Protein AF-A0A067Q7S0-F1 (afdb_monomer_lite)

Radius of gyration: 12.5 Å; chains: 1; bounding box: 35×20×20 Å

Structure (mmCIF, N/CA/C/O backbone):
data_AF-A0A067Q7S0-F1
#
_entry.id   AF-A0A067Q7S0-F1
#
loop_
_atom_site.group_PDB
_atom_site.id
_atom_site.type_symbol
_atom_site.label_atom_id
_atom_site.label_alt_id
_atom_site.label_comp_id
_atom_site.label_asym_id
_atom_site.label_entity_id
_atom_site.label_seq_id
_atom_site.pdbx_PDB_ins_code
_atom_site.Cartn_x
_atom_site.Cartn_y
_atom_site.Cartn_z
_atom_site.occupancy
_atom_site.B_iso_or_equiv
_atom_site.auth_seq_id
_atom_site.auth_comp_id
_atom_site.auth_asym_id
_atom_site.auth_atom_id
_atom_site.pdbx_PDB_model_num
ATOM 1 N N . PRO A 1 1 ? -14.481 0.305 -4.296 1.00 76.50 1 PRO A N 1
ATOM 2 C CA . PRO A 1 1 ? -13.853 -1.022 -4.495 1.00 76.50 1 PRO A CA 1
ATOM 3 C C . PRO A 1 1 ? -13.495 -1.136 -5.976 1.00 76.50 1 PRO A C 1
ATOM 5 O O . PRO A 1 1 ? -14.291 -0.647 -6.772 1.00 76.50 1 PRO A O 1
ATOM 8 N N . GLY A 1 2 ? -12.328 -1.673 -6.333 1.00 85.31 2 GLY A N 1
ATOM 9 C CA . GLY A 1 2 ? -11.862 -1.699 -7.733 1.00 85.31 2 GLY A CA 1
ATOM 10 C C . GLY A 1 2 ? -11.084 -0.453 -8.184 1.00 85.31 2 GLY A C 1
ATOM 11 O O . GLY A 1 2 ? -10.798 -0.295 -9.363 1.00 85.31 2 GLY A O 1
ATOM 12 N N . GLU A 1 3 ? -10.758 0.457 -7.263 1.00 90.94 3 GLU A N 1
ATOM 13 C CA . GLU A 1 3 ? -9.921 1.624 -7.563 1.00 90.94 3 GLU A CA 1
ATOM 14 C C . GLU A 1 3 ? -8.446 1.224 -7.503 1.00 90.94 3 GLU A C 1
ATOM 16 O O . GLU A 1 3 ? -8.034 0.581 -6.534 1.00 90.94 3 GLU A O 1
ATOM 21 N N . LEU A 1 4 ? -7.668 1.600 -8.521 1.00 92.25 4 LEU A N 1
ATOM 22 C CA . LEU A 1 4 ? -6.231 1.342 -8.569 1.00 92.25 4 LEU A CA 1
ATOM 23 C C . LEU A 1 4 ? -5.460 2.466 -7.880 1.00 92.25 4 LEU A C 1
ATOM 25 O O . LEU A 1 4 ? -5.625 3.639 -8.210 1.00 92.25 4 LEU A O 1
ATOM 29 N N . VAL A 1 5 ? -4.601 2.097 -6.937 1.00 93.31 5 VAL A N 1
ATOM 30 C CA . VAL A 1 5 ? -3.817 3.026 -6.123 1.00 93.31 5 VAL A CA 1
ATOM 31 C C . VAL A 1 5 ? -2.357 2.601 -6.060 1.00 93.31 5 VAL A C 1
ATOM 33 O O . VAL A 1 5 ? -2.035 1.418 -6.137 1.00 93.31 5 VAL A O 1
ATOM 36 N N . LEU A 1 6 ? -1.472 3.577 -5.874 1.00 93.19 6 LEU A N 1
ATOM 37 C CA . LEU A 1 6 ? -0.068 3.333 -5.561 1.00 93.19 6 LEU A CA 1
ATOM 38 C C . LEU A 1 6 ? 0.143 3.448 -4.048 1.00 93.19 6 LEU A C 1
ATOM 40 O O . LEU A 1 6 ? -0.383 4.366 -3.413 1.00 93.19 6 LEU A O 1
ATOM 44 N N . LYS A 1 7 ? 0.948 2.560 -3.463 1.00 91.50 7 LYS A N 1
ATOM 45 C CA . LYS A 1 7 ? 1.311 2.636 -2.040 1.00 91.50 7 LYS A CA 1
ATOM 46 C C . LYS A 1 7 ? 2.626 3.389 -1.879 1.00 91.50 7 LYS A C 1
ATOM 48 O O . LYS A 1 7 ? 3.613 3.060 -2.528 1.00 91.50 7 LYS A O 1
ATOM 53 N N . GLN A 1 8 ? 2.677 4.361 -0.972 1.00 91.50 8 GLN A N 1
ATOM 54 C CA . GLN A 1 8 ? 3.932 5.036 -0.637 1.00 91.50 8 GLN A CA 1
ATOM 55 C C . GLN A 1 8 ? 4.926 4.061 0.014 1.00 91.50 8 GLN A C 1
ATOM 57 O O . GLN A 1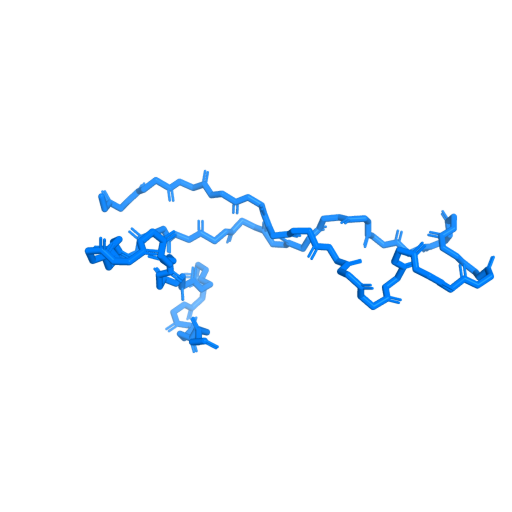 8 ? 4.586 3.347 0.963 1.00 91.50 8 GLN A O 1
ATOM 62 N N . ASN A 1 9 ? 6.168 4.048 -0.474 1.00 90.75 9 ASN A N 1
ATOM 63 C CA . ASN A 1 9 ? 7.240 3.228 0.081 1.00 90.75 9 ASN A CA 1
ATOM 64 C C . ASN A 1 9 ? 7.882 3.910 1.301 1.00 90.75 9 ASN A C 1
ATO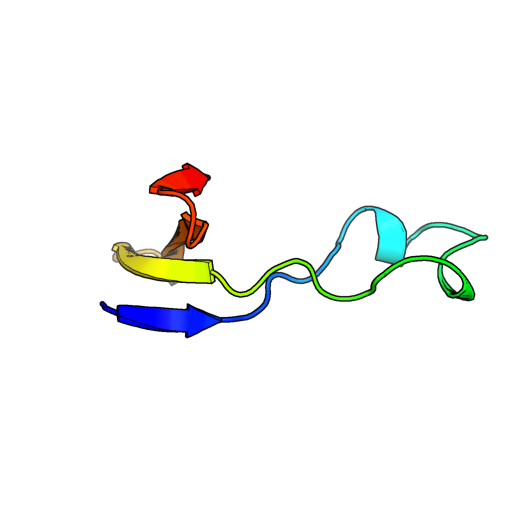M 66 O O . ASN A 1 9 ? 8.911 4.581 1.204 1.00 90.75 9 ASN A O 1
ATOM 70 N N . THR A 1 10 ? 7.267 3.741 2.470 1.00 88.69 10 THR A N 1
ATOM 71 C CA . THR A 1 10 ? 7.701 4.392 3.718 1.00 88.69 10 THR A CA 1
ATOM 72 C C . THR A 1 10 ? 9.060 3.912 4.230 1.00 88.69 10 THR A C 1
ATOM 74 O O . THR A 1 10 ? 9.725 4.654 4.952 1.00 88.69 10 THR A O 1
ATOM 77 N N . GLN A 1 11 ? 9.505 2.708 3.850 1.00 85.62 11 GLN A N 1
ATOM 78 C CA . GLN A 1 11 ? 10.840 2.212 4.209 1.00 85.62 11 GLN A CA 1
ATOM 79 C C . GLN A 1 11 ? 11.929 3.014 3.497 1.00 85.62 11 GLN A C 1
ATOM 81 O O . GLN A 1 11 ? 12.882 3.462 4.125 1.00 85.62 11 GLN A O 1
ATOM 86 N N . VAL A 1 12 ? 11.735 3.245 2.200 1.00 87.31 12 VAL A N 1
ATOM 87 C CA . VAL A 1 12 ? 12.671 3.967 1.332 1.00 87.31 12 VAL A CA 1
ATOM 88 C C . VAL A 1 12 ? 12.663 5.469 1.597 1.00 87.31 12 VAL A C 1
ATOM 90 O O . VAL A 1 12 ? 13.675 6.136 1.398 1.00 87.31 12 VAL A O 1
ATOM 93 N N . GLU A 1 13 ? 11.552 6.023 2.086 1.00 82.56 13 GLU A N 1
ATOM 94 C CA . GLU A 1 13 ? 11.433 7.458 2.353 1.00 82.56 13 GLU A CA 1
ATOM 95 C C . GLU A 1 13 ? 12.524 8.002 3.289 1.00 82.56 13 GLU A C 1
ATOM 97 O O . GLU A 1 13 ? 12.988 9.132 3.092 1.00 82.56 13 GLU A O 1
ATOM 102 N N . LYS A 1 14 ? 12.949 7.186 4.263 1.00 84.62 14 LYS A N 1
ATOM 103 C CA . LYS A 1 14 ? 13.933 7.539 5.298 1.00 84.62 14 LYS A CA 1
ATOM 104 C C . LYS A 1 14 ? 15.348 7.017 5.016 1.00 84.62 14 LYS A C 1
ATOM 106 O O . LYS A 1 14 ? 16.239 7.235 5.832 1.00 84.62 14 LYS A O 1
ATOM 111 N N . SER A 1 15 ? 15.566 6.327 3.898 1.00 86.06 15 SER A N 1
ATOM 112 C CA . SER A 1 15 ? 16.865 5.740 3.546 1.00 86.06 15 SER A CA 1
ATOM 113 C C . SER A 1 15 ? 17.796 6.758 2.878 1.00 86.06 15 SER A C 1
ATOM 115 O O . SER A 1 15 ? 17.346 7.615 2.118 1.00 86.06 15 SER A O 1
ATOM 117 N N . MET A 1 16 ? 19.110 6.632 3.095 1.00 85.00 16 MET A N 1
ATOM 118 C CA . MET A 1 16 ? 20.111 7.471 2.413 1.00 85.00 16 MET A CA 1
ATOM 119 C C . MET A 1 16 ? 20.178 7.178 0.905 1.00 85.00 16 MET A C 1
ATOM 121 O O . MET A 1 16 ? 20.361 8.090 0.103 1.00 85.00 16 MET A O 1
ATOM 125 N N . ASP A 1 17 ? 19.909 5.935 0.505 1.00 88.69 17 ASP A N 1
ATOM 126 C CA . ASP A 1 17 ? 19.903 5.494 -0.894 1.00 88.69 17 ASP A CA 1
ATOM 127 C C . ASP A 1 17 ? 18.567 5.731 -1.613 1.00 88.69 17 ASP A C 1
ATOM 129 O O . ASP A 1 17 ? 18.372 5.258 -2.733 1.00 88.69 17 ASP A O 1
ATOM 133 N N . ARG A 1 18 ? 17.638 6.488 -1.005 1.00 88.62 18 ARG A N 1
ATOM 134 C CA . ARG A 1 18 ? 16.255 6.677 -1.483 1.00 88.62 18 ARG A CA 1
ATOM 135 C C . ARG A 1 18 ? 16.141 6.971 -2.976 1.00 88.62 18 ARG A C 1
ATOM 137 O O . ARG A 1 18 ? 15.209 6.504 -3.620 1.00 88.62 18 ARG A O 1
ATOM 144 N N . LYS A 1 19 ? 17.075 7.753 -3.523 1.00 88.19 19 LYS A N 1
ATOM 145 C CA . LYS A 1 19 ? 17.072 8.172 -4.933 1.00 88.19 19 LYS A CA 1
ATOM 146 C C . LYS A 1 19 ? 17.095 6.989 -5.909 1.00 88.19 19 LYS A C 1
ATOM 148 O O . LYS A 1 19 ? 16.585 7.121 -7.016 1.00 88.19 19 LYS A O 1
ATOM 153 N N . HIS A 1 20 ? 17.678 5.863 -5.508 1.00 90.31 20 HIS A N 1
ATOM 154 C CA . HIS A 1 20 ? 17.813 4.672 -6.346 1.00 90.31 20 HIS A CA 1
ATOM 155 C C . HIS A 1 20 ? 16.655 3.682 -6.182 1.00 90.31 20 HIS A C 1
ATOM 157 O O . HIS A 1 20 ? 16.604 2.681 -6.893 1.00 90.31 20 HIS A O 1
ATOM 163 N N . HIS A 1 21 ? 15.723 3.943 -5.265 1.00 88.88 21 HIS A N 1
ATOM 164 C CA . HIS A 1 21 ? 14.630 3.034 -4.954 1.00 88.88 21 HIS A CA 1
ATOM 165 C C . HIS A 1 21 ? 13.271 3.592 -5.406 1.00 88.88 21 HIS A C 1
ATOM 167 O O . HIS A 1 21 ? 13.067 4.808 -5.431 1.00 88.88 21 HIS A O 1
ATOM 173 N N . PRO A 1 22 ? 12.303 2.716 -5.729 1.00 89.44 22 PRO A N 1
ATOM 174 C CA . PRO A 1 22 ? 10.959 3.141 -6.097 1.00 89.44 22 PRO A CA 1
ATOM 175 C C . PRO A 1 22 ? 10.250 3.812 -4.911 1.00 89.44 22 PRO A C 1
ATOM 177 O O . PRO A 1 22 ? 10.095 3.217 -3.841 1.00 89.44 22 PRO A O 1
ATOM 180 N N . GLN A 1 23 ? 9.798 5.053 -5.119 1.00 89.94 23 GLN A N 1
ATOM 181 C CA . GLN A 1 23 ? 9.096 5.853 -4.105 1.00 89.94 23 GLN A CA 1
ATOM 182 C C . GLN A 1 23 ? 7.646 5.397 -3.879 1.00 89.94 23 GLN A C 1
ATOM 184 O O . GLN A 1 23 ? 7.096 5.563 -2.789 1.00 89.94 23 GLN A O 1
ATOM 189 N N . TYR A 1 24 ? 7.054 4.775 -4.897 1.00 92.44 24 TYR A N 1
ATOM 190 C CA . TYR A 1 24 ? 5.727 4.185 -4.856 1.00 92.44 24 TYR A CA 1
ATOM 191 C C . TYR A 1 24 ? 5.801 2.729 -5.306 1.00 92.44 24 TYR A C 1
ATOM 193 O O . TYR A 1 24 ? 6.487 2.403 -6.274 1.00 92.44 24 TYR A O 1
ATOM 201 N N . LEU A 1 25 ? 5.108 1.861 -4.580 1.00 90.81 25 LEU A N 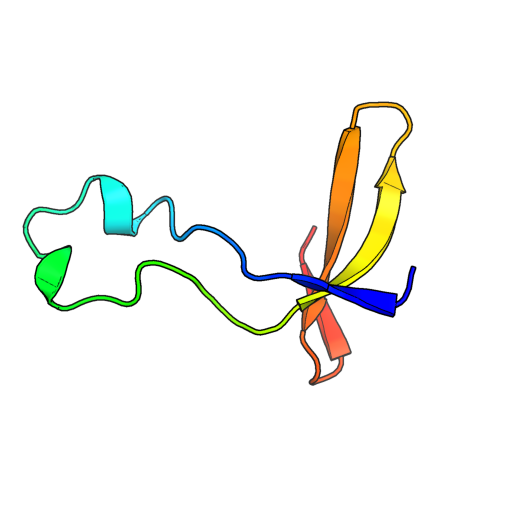1
ATOM 202 C CA . LEU A 1 25 ? 4.993 0.440 -4.869 1.00 90.81 25 LEU A CA 1
ATOM 203 C C . LEU A 1 25 ? 3.671 0.180 -5.573 1.00 90.81 25 LEU A C 1
ATOM 205 O O . LEU A 1 25 ? 2.673 0.769 -5.155 1.00 90.81 25 LEU A O 1
ATOM 209 N N . GLY A 1 26 ? 3.731 -0.721 -6.564 1.00 85.44 26 GLY A N 1
ATOM 210 C CA . GLY A 1 26 ? 2.631 -1.445 -7.211 1.00 85.44 26 GLY A CA 1
ATOM 211 C C . GLY A 1 26 ? 1.478 -0.605 -7.768 1.00 85.44 26 GLY A C 1
ATOM 212 O O . GLY A 1 26 ? 1.190 0.475 -7.281 1.00 85.44 26 GLY A O 1
ATOM 213 N N . PRO A 1 27 ? 0.720 -1.110 -8.744 1.00 89.94 27 PRO A N 1
ATOM 214 C CA . PRO A 1 27 ? -0.707 -0.844 -8.798 1.00 89.94 27 PRO A CA 1
ATOM 215 C C . PRO A 1 27 ? -1.426 -1.831 -7.867 1.00 89.94 27 PRO A C 1
ATOM 217 O O . PRO A 1 27 ? -1.345 -3.045 -8.050 1.00 89.94 27 PRO A O 1
ATOM 220 N N . TYR A 1 28 ? -2.127 -1.311 -6.864 1.00 93.00 28 TYR A N 1
ATOM 221 C CA . TYR A 1 28 ? -2.960 -2.086 -5.948 1.00 93.00 28 TYR A CA 1
ATOM 222 C C . TYR A 1 28 ? -4.435 -1.797 -6.192 1.00 93.00 28 TYR A C 1
ATOM 224 O O . TYR A 1 28 ? -4.810 -0.650 -6.402 1.00 93.00 28 TYR A O 1
ATOM 232 N N . GLU A 1 29 ? -5.289 -2.805 -6.080 1.00 92.38 29 GLU A N 1
ATOM 233 C CA . GLU A 1 29 ? -6.738 -2.635 -6.096 1.00 92.38 29 GLU A CA 1
ATOM 234 C C . GLU A 1 29 ? -7.282 -2.431 -4.676 1.00 92.38 29 GLU A C 1
ATOM 236 O O . GLU A 1 29 ? -6.998 -3.206 -3.759 1.00 92.38 29 GLU A O 1
ATOM 241 N N . VAL A 1 30 ? -8.114 -1.407 -4.481 1.00 92.56 30 VAL A N 1
ATOM 242 C CA . VAL A 1 30 ? -8.833 -1.191 -3.220 1.00 92.56 30 VAL A CA 1
ATOM 243 C C . VAL A 1 30 ? -9.987 -2.189 -3.100 1.00 92.56 30 VAL A C 1
ATOM 245 O O . VAL A 1 30 ? -11.019 -2.030 -3.755 1.00 92.56 30 VAL A O 1
ATOM 248 N N . ILE A 1 31 ? -9.870 -3.152 -2.182 1.00 92.00 31 ILE A N 1
ATOM 249 C CA . ILE A 1 31 ? -10.947 -4.100 -1.855 1.00 92.00 31 ILE A CA 1
ATOM 250 C C . ILE A 1 31 ? -12.015 -3.402 -1.011 1.00 92.00 31 ILE A C 1
ATOM 252 O O . ILE A 1 31 ? -13.211 -3.471 -1.297 1.00 92.00 31 ILE A O 1
ATOM 256 N N . ARG A 1 32 ? -11.599 -2.720 0.063 1.00 91.38 32 ARG A N 1
ATOM 257 C CA . ARG A 1 32 ? -12.523 -2.097 1.020 1.00 91.38 32 ARG A CA 1
ATOM 258 C C . ARG A 1 32 ? -11.868 -0.952 1.779 1.00 91.38 32 ARG A C 1
ATOM 260 O O . ARG A 1 32 ? -10.701 -1.031 2.146 1.00 91.38 32 ARG A O 1
ATOM 267 N N . ARG A 1 33 ? -12.667 0.071 2.088 1.00 92.00 33 ARG A N 1
ATOM 268 C CA . ARG A 1 33 ? -12.332 1.129 3.050 1.00 92.00 33 ARG A CA 1
ATOM 269 C C . ARG A 1 33 ? -12.988 0.805 4.394 1.00 92.00 33 ARG A C 1
ATOM 271 O O . ARG A 1 33 ? -14.181 0.496 4.444 1.00 92.00 33 ARG A O 1
ATOM 278 N N . THR A 1 34 ? -12.221 0.808 5.478 1.00 92.19 34 THR A N 1
ATOM 279 C CA . THR A 1 34 ? -12.754 0.617 6.831 1.00 92.19 34 THR A CA 1
ATOM 280 C C . THR A 1 34 ? -13.390 1.920 7.320 1.00 92.19 34 THR A 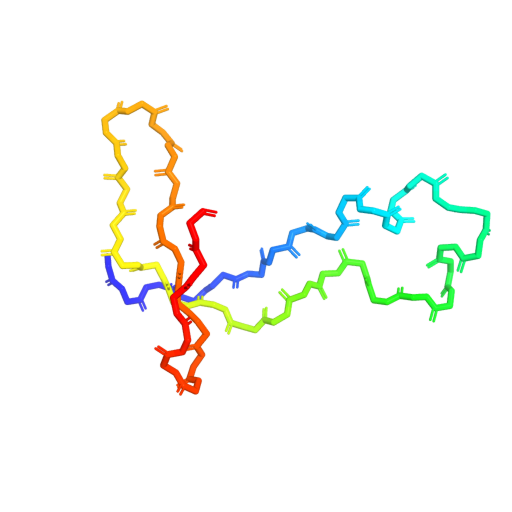C 1
ATOM 282 O O . THR A 1 34 ? -13.044 3.005 6.856 1.00 92.19 34 THR A O 1
ATOM 285 N N . LYS A 1 35 ? -14.314 1.843 8.289 1.00 90.44 35 LYS A N 1
ATOM 286 C CA . LYS A 1 35 ? -14.925 3.049 8.885 1.00 90.44 35 LYS A CA 1
ATOM 287 C C . LYS A 1 35 ? -13.895 3.965 9.568 1.00 90.44 35 LYS A C 1
ATOM 289 O O . LYS A 1 35 ? -14.172 5.141 9.745 1.00 90.44 35 LYS A O 1
ATOM 294 N N . GLY A 1 36 ? -12.720 3.434 9.916 1.00 91.31 36 GLY A N 1
ATOM 295 C CA . GLY A 1 36 ? -11.596 4.183 10.485 1.00 91.31 36 GLY A CA 1
ATOM 296 C C . GLY A 1 36 ? -10.665 4.823 9.450 1.00 91.31 36 GLY A C 1
ATOM 297 O O . GLY A 1 36 ? -9.615 5.324 9.830 1.00 91.31 36 GLY A O 1
ATOM 298 N N . GLY A 1 37 ? -11.003 4.782 8.155 1.00 90.12 37 GLY A N 1
ATOM 299 C CA . GLY A 1 37 ? -10.202 5.396 7.090 1.00 90.12 37 GLY A CA 1
ATOM 300 C C . GLY A 1 37 ? -9.034 4.544 6.589 1.00 90.12 37 GLY A C 1
ATOM 301 O O . GLY A 1 37 ? -8.265 5.003 5.749 1.00 90.12 37 GLY A O 1
ATOM 302 N N . SER A 1 38 ? -8.898 3.302 7.059 1.00 91.31 38 SER A N 1
ATOM 303 C CA . SER A 1 38 ? -7.898 2.363 6.542 1.00 9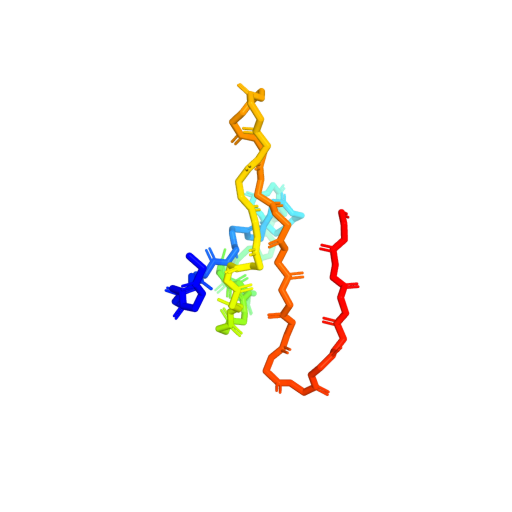1.31 38 SE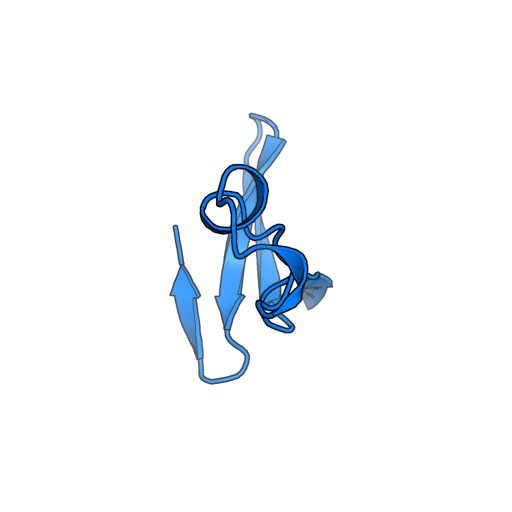R A CA 1
ATOM 304 C C . SER A 1 38 ? -8.363 1.744 5.225 1.00 91.31 38 SER A C 1
ATOM 306 O O . SER A 1 38 ? -9.561 1.571 4.986 1.00 91.31 38 SER A O 1
ATOM 308 N N . TYR A 1 39 ? -7.408 1.354 4.389 1.00 92.12 39 TYR A N 1
ATOM 309 C CA . TYR A 1 39 ? -7.654 0.736 3.092 1.00 92.12 39 TYR A CA 1
ATOM 310 C C . TYR A 1 39 ? -7.127 -0.694 3.115 1.00 92.12 39 TYR A C 1
ATOM 312 O O . TYR A 1 39 ? -6.011 -0.927 3.561 1.00 92.12 39 TYR A O 1
ATOM 320 N N . ILE A 1 40 ? -7.931 -1.635 2.627 1.00 91.62 40 ILE A N 1
ATOM 321 C CA . ILE A 1 40 ? -7.508 -3.015 2.376 1.00 91.62 40 ILE A CA 1
ATOM 322 C C . ILE A 1 40 ? -7.202 -3.118 0.886 1.00 91.62 40 ILE A C 1
ATOM 324 O O . ILE A 1 40 ? -8.083 -2.841 0.062 1.00 91.62 40 ILE A O 1
ATOM 328 N N . LEU A 1 41 ? -5.964 -3.488 0.561 1.00 91.88 41 LEU A N 1
ATOM 329 C CA . LEU A 1 41 ? -5.424 -3.471 -0.794 1.00 91.88 41 LEU A CA 1
ATOM 330 C C . LEU A 1 41 ? -5.080 -4.885 -1.276 1.00 91.88 41 LEU A C 1
ATOM 332 O O . LEU A 1 41 ? -4.699 -5.755 -0.492 1.00 91.88 41 LEU A O 1
ATOM 336 N N . LYS A 1 42 ? -5.191 -5.102 -2.583 1.00 90.06 42 LYS A N 1
ATOM 337 C CA . LYS A 1 42 ? -4.812 -6.344 -3.262 1.00 90.06 42 LYS A CA 1
ATOM 338 C C . LYS A 1 42 ? -3.816 -6.039 -4.365 1.00 90.06 42 LYS A C 1
ATOM 340 O O . LYS A 1 42 ? -4.021 -5.097 -5.125 1.00 90.06 42 LYS A O 1
ATOM 345 N N . GLU A 1 43 ? -2.764 -6.831 -4.483 1.00 90.06 43 GLU A N 1
ATOM 346 C CA . GLU A 1 43 ? -1.945 -6.834 -5.692 1.00 90.06 43 GLU A CA 1
ATOM 347 C C . GLU A 1 43 ? -2.749 -7.392 -6.864 1.00 90.06 43 GLU A C 1
ATOM 349 O O . GLU A 1 43 ? -3.629 -8.239 -6.690 1.00 90.06 43 GLU A O 1
ATOM 354 N N . LEU A 1 44 ? -2.451 -6.928 -8.076 1.00 86.19 44 LEU A N 1
ATOM 355 C CA . LEU A 1 44 ? -3.145 -7.396 -9.280 1.00 86.19 44 LEU A CA 1
ATOM 356 C C . LEU A 1 44 ? -2.977 -8.907 -9.513 1.00 86.19 44 LEU A C 1
ATOM 358 O O . LEU A 1 44 ? -3.875 -9.540 -10.058 1.00 86.19 44 LEU A O 1
ATOM 362 N N . ASP A 1 45 ? -1.887 -9.495 -9.011 1.00 81.56 45 ASP A N 1
ATOM 363 C CA . ASP A 1 45 ? -1.630 -10.944 -9.008 1.00 81.56 45 ASP A CA 1
ATOM 364 C C . ASP A 1 45 ? -2.473 -11.722 -7.971 1.00 81.56 45 ASP A C 1
ATOM 366 O O . ASP A 1 45 ? -2.385 -12.932 -7.825 1.00 81.56 45 ASP A O 1
ATOM 370 N N . SER A 1 46 ? -3.382 -11.035 -7.280 1.00 64.00 46 SER A N 1
ATOM 371 C CA . SER A 1 46 ? -4.297 -11.552 -6.261 1.00 64.00 46 SER A CA 1
ATOM 372 C C . SER A 1 46 ? -3.766 -11.731 -4.836 1.00 64.00 46 SER A C 1
ATOM 374 O O . SER A 1 46 ? -4.543 -12.128 -3.965 1.00 64.00 46 SER A O 1
ATOM 376 N N . THR A 1 47 ? -2.528 -11.338 -4.544 1.00 72.19 47 THR A N 1
ATOM 377 C CA . THR A 1 47 ? -1.985 -11.310 -3.173 1.00 72.19 47 THR A CA 1
ATOM 378 C C . THR A 1 47 ? -2.618 -10.180 -2.347 1.00 72.19 47 THR A C 1
ATOM 380 O O . THR A 1 47 ? -2.613 -9.022 -2.757 1.00 72.19 47 THR A O 1
ATOM 383 N N . ILE A 1 48 ? -3.201 -10.488 -1.182 1.00 71.44 48 ILE A N 1
ATOM 384 C CA . ILE A 1 48 ? -3.855 -9.497 -0.301 1.00 71.44 48 ILE A CA 1
ATOM 385 C C . ILE A 1 48 ? -2.830 -8.949 0.704 1.00 71.44 48 ILE A C 1
ATOM 387 O O . ILE A 1 48 ? -2.212 -9.728 1.425 1.00 71.44 48 ILE A O 1
ATOM 391 N N . MET A 1 49 ? -2.693 -7.620 0.798 1.00 69.81 49 MET A N 1
ATOM 392 C CA . MET A 1 49 ? -1.911 -6.946 1.844 1.00 69.81 49 MET A CA 1
ATOM 393 C C . MET A 1 49 ? -2.851 -6.257 2.842 1.00 69.81 49 MET A C 1
ATOM 395 O O . MET A 1 49 ? -3.708 -5.461 2.445 1.00 69.81 49 MET A O 1
ATOM 399 N N . GLN A 1 50 ? -2.692 -6.569 4.132 1.00 65.00 50 GLN A N 1
ATOM 400 C CA . GLN A 1 50 ? -3.424 -5.941 5.240 1.00 65.00 50 GLN A CA 1
ATOM 401 C C . GLN A 1 50 ? -2.560 -4.932 5.991 1.00 65.00 50 GLN A C 1
ATOM 403 O O . GLN A 1 50 ? -1.337 -5.173 6.106 1.00 65.00 50 GLN A O 1
#

Secondary structure (DSSP, 8-state):
---EEEEE-HHHHT-TTGGGS-SEEEEEEEEEE-TTS-EEEEETTS-EE-

Foldseek 3Di:
DQDWDWAAPPVLVPDPCSVVDDRTDAGWGFPDADPVRDTWTAHPVGRTDD

Sequence (50 aa):
PGELVLKQNTQVEKSMDRKHHPQYLGPYEVIRRTKGGSYILKELDSTIMQ

Organism: NCBI:txid933084

pLDDT: mean 87.25, std 7.15, range [64.0, 93.31]